Protein AF-H7EI09-F1 (afdb_monomer_lite)

Radius of gyration: 21.45 Å; chains: 1; bounding box: 52×41×46 Å

Sequence (99 aa):
MTKTEIYNSDYTALNHSYIQIYDMYTKLLEADDKDEEVMNVLAGILVVLNPTLDKIKSEMTVATRFVDGSGSSGKPAAAETVKKEVTENGGVIFHPNFN

Structure (mmCIF, N/CA/C/O backbone):
data_AF-H7EI09-F1
#
_entry.id   AF-H7EI09-F1
#
loop_
_atom_site.group_PDB
_atom_site.id
_atom_site.type_symbol
_atom_site.label_atom_id
_atom_site.label_alt_id
_atom_site.label_comp_id
_atom_site.label_asym_id
_atom_site.label_entity_id
_atom_site.label_seq_id
_atom_site.pdbx_PDB_ins_code
_atom_site.Cartn_x
_atom_site.Cartn_y
_atom_site.Cartn_z
_atom_site.occupancy
_atom_site.B_iso_or_equiv
_atom_site.auth_seq_id
_atom_site.auth_comp_id
_atom_site.auth_asym_id
_atom_site.auth_atom_id
_atom_site.pdbx_PDB_model_num
ATOM 1 N N . MET A 1 1 ? 21.086 10.778 -14.608 1.00 64.00 1 MET A N 1
ATOM 2 C CA . MET A 1 1 ? 20.033 9.946 -14.005 1.00 64.00 1 MET A CA 1
ATOM 3 C C . MET A 1 1 ? 19.357 9.171 -15.118 1.00 64.00 1 MET A C 1
ATOM 5 O O . MET A 1 1 ? 18.890 9.781 -16.074 1.00 64.00 1 MET A O 1
ATOM 9 N N . THR A 1 2 ? 19.408 7.849 -15.067 1.00 78.38 2 THR A N 1
ATOM 10 C CA . THR A 1 2 ? 18.778 6.963 -16.048 1.00 78.38 2 THR A CA 1
ATOM 11 C C . THR A 1 2 ? 17.286 6.813 -15.748 1.00 78.38 2 THR A C 1
ATOM 13 O O . THR A 1 2 ? 16.840 7.066 -14.628 1.00 78.38 2 THR A O 1
ATOM 16 N N . LYS A 1 3 ? 16.497 6.368 -16.737 1.00 72.94 3 LYS A N 1
ATOM 17 C CA . LYS A 1 3 ? 15.072 6.052 -16.539 1.00 72.94 3 LYS A CA 1
ATOM 18 C C . LYS A 1 3 ? 14.895 5.070 -15.374 1.00 72.94 3 LYS A C 1
ATOM 20 O O . LYS A 1 3 ? 14.065 5.292 -14.510 1.00 72.94 3 LYS A O 1
ATOM 25 N N . THR A 1 4 ? 15.733 4.044 -15.291 1.00 74.62 4 THR A N 1
ATOM 26 C CA . THR A 1 4 ? 15.691 3.049 -14.212 1.00 74.62 4 THR A CA 1
ATOM 27 C C . THR A 1 4 ? 15.923 3.662 -12.829 1.00 74.62 4 THR A C 1
ATOM 29 O O . THR A 1 4 ? 15.211 3.322 -11.891 1.00 74.62 4 THR A O 1
ATOM 32 N N . GLU A 1 5 ? 16.873 4.590 -12.690 1.00 75.19 5 GLU A N 1
ATOM 33 C CA . GLU A 1 5 ? 17.147 5.274 -11.415 1.00 75.19 5 GLU A CA 1
ATOM 34 C C . GLU A 1 5 ? 15.970 6.142 -10.954 1.00 75.19 5 GLU A C 1
ATOM 36 O O . GLU A 1 5 ? 15.632 6.123 -9.773 1.00 75.19 5 GLU A O 1
ATOM 41 N N . ILE A 1 6 ? 15.318 6.852 -11.882 1.00 73.50 6 ILE A N 1
ATOM 42 C CA . ILE A 1 6 ? 14.129 7.668 -11.587 1.00 73.50 6 ILE A CA 1
ATOM 43 C C . ILE A 1 6 ? 12.985 6.770 -11.112 1.00 73.50 6 ILE A C 1
ATOM 45 O O . ILE A 1 6 ? 12.437 6.982 -10.038 1.00 73.50 6 ILE A O 1
ATOM 49 N N . TYR A 1 7 ? 12.692 5.701 -11.854 1.00 76.12 7 TYR A N 1
ATOM 50 C CA . TYR A 1 7 ? 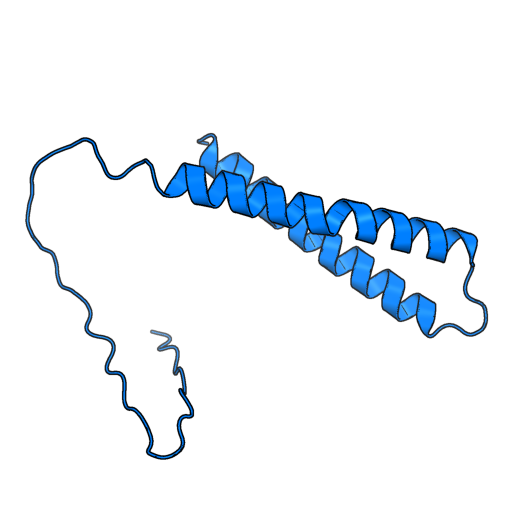11.624 4.770 -11.493 1.00 76.12 7 TYR A CA 1
ATOM 51 C C . TYR A 1 7 ? 11.901 4.057 -10.155 1.00 76.12 7 TYR A C 1
ATOM 53 O O . TYR A 1 7 ? 10.983 3.885 -9.360 1.00 76.12 7 TYR A O 1
ATOM 61 N N . ASN A 1 8 ? 13.155 3.682 -9.865 1.00 78.94 8 ASN A N 1
ATOM 62 C CA . ASN A 1 8 ? 13.554 3.105 -8.571 1.00 78.94 8 ASN A CA 1
ATOM 63 C C . ASN A 1 8 ? 13.359 4.087 -7.413 1.00 78.94 8 ASN A C 1
ATOM 65 O O . ASN A 1 8 ? 12.850 3.699 -6.357 1.00 78.94 8 ASN A O 1
ATOM 69 N N . SER A 1 9 ? 13.749 5.346 -7.608 1.00 80.06 9 SER A N 1
ATOM 70 C CA . SER A 1 9 ? 13.554 6.408 -6.621 1.00 80.06 9 SER A CA 1
ATOM 71 C C . SER A 1 9 ? 12.066 6.644 -6.353 1.00 80.06 9 SER A C 1
ATOM 73 O O . SER A 1 9 ? 11.632 6.606 -5.201 1.00 80.06 9 SER A O 1
ATOM 75 N N . ASP A 1 10 ? 11.272 6.800 -7.412 1.00 82.75 10 ASP A N 1
ATOM 76 C CA . ASP A 1 10 ? 9.841 7.092 -7.317 1.00 82.75 10 ASP A CA 1
ATOM 77 C C . ASP A 1 10 ? 9.061 5.918 -6.712 1.00 82.75 10 ASP A C 1
ATOM 79 O O . ASP A 1 10 ? 8.211 6.124 -5.847 1.00 82.75 10 ASP A O 1
ATOM 83 N N . TYR A 1 11 ? 9.391 4.676 -7.085 1.00 85.06 11 TYR A N 1
ATOM 84 C CA . TYR A 1 11 ? 8.820 3.482 -6.457 1.00 85.06 11 TYR A CA 1
ATOM 85 C C . TYR A 1 11 ? 9.128 3.430 -4.958 1.00 85.06 11 TYR A C 1
ATOM 87 O O . TYR A 1 11 ? 8.243 3.148 -4.151 1.00 85.06 11 TYR A O 1
ATOM 95 N N . THR A 1 12 ? 10.372 3.721 -4.569 1.00 85.25 12 THR A N 1
ATOM 96 C CA . THR A 1 12 ? 10.782 3.707 -3.158 1.00 85.25 12 THR A CA 1
ATOM 97 C C . THR A 1 12 ? 10.014 4.755 -2.355 1.00 85.25 12 THR A C 1
ATOM 99 O O . THR A 1 12 ? 9.513 4.448 -1.272 1.00 85.25 12 THR A O 1
ATOM 102 N N . ALA A 1 13 ? 9.867 5.965 -2.902 1.00 87.06 13 ALA A N 1
ATOM 103 C CA . ALA A 1 13 ? 9.083 7.029 -2.285 1.00 87.06 13 ALA A CA 1
ATOM 104 C C . ALA A 1 13 ? 7.606 6.633 -2.143 1.00 87.06 13 ALA A C 1
ATOM 106 O O . ALA A 1 13 ? 7.038 6.740 -1.057 1.00 87.06 13 ALA A O 1
ATOM 107 N N . LEU A 1 14 ? 7.006 6.097 -3.208 1.00 88.25 14 LEU A N 1
ATOM 108 C CA . LEU A 1 14 ? 5.602 5.692 -3.216 1.00 88.25 14 LEU A CA 1
ATOM 109 C C . LEU A 1 14 ? 5.325 4.544 -2.233 1.00 88.25 14 LEU A C 1
ATOM 111 O O . LEU A 1 14 ? 4.322 4.559 -1.520 1.00 88.25 14 LEU A O 1
ATOM 115 N N . ASN A 1 15 ? 6.240 3.575 -2.146 1.00 88.88 15 ASN A N 1
ATOM 116 C CA . ASN A 1 15 ? 6.159 2.479 -1.186 1.00 88.88 15 ASN A CA 1
ATOM 117 C C . ASN A 1 15 ? 6.277 2.982 0.263 1.00 88.88 15 ASN A C 1
ATOM 119 O O . ASN A 1 15 ? 5.572 2.499 1.146 1.00 88.88 15 ASN A O 1
ATOM 123 N N . HIS A 1 16 ? 7.126 3.983 0.517 1.00 89.88 16 HIS A N 1
ATOM 124 C CA . HIS A 1 16 ? 7.221 4.610 1.835 1.00 89.88 16 HIS A CA 1
ATOM 125 C C . HIS A 1 16 ? 5.921 5.330 2.221 1.00 89.88 16 HIS A C 1
ATOM 127 O O . HIS A 1 16 ? 5.431 5.155 3.336 1.00 89.88 16 HIS A O 1
ATOM 133 N N . SER A 1 17 ? 5.317 6.080 1.294 1.00 92.88 17 SER A N 1
ATOM 134 C CA . SER A 1 17 ? 4.023 6.733 1.523 1.00 92.88 17 SER A CA 1
ATOM 135 C C . SER A 1 17 ? 2.905 5.731 1.809 1.00 92.88 17 SER A C 1
ATOM 137 O O . SER A 1 17 ? 2.106 5.963 2.711 1.00 92.88 17 SER A O 1
ATOM 139 N N . TYR A 1 18 ? 2.867 4.594 1.106 1.00 93.31 18 TYR A N 1
ATOM 140 C CA . TYR A 1 18 ? 1.905 3.526 1.394 1.00 93.31 18 TYR A CA 1
ATOM 141 C C . TYR A 1 18 ? 2.015 3.023 2.838 1.00 93.31 18 TYR A C 1
ATOM 143 O O . TYR A 1 18 ? 1.004 2.935 3.533 1.00 93.31 18 TYR A O 1
ATOM 151 N N . ILE A 1 19 ? 3.237 2.762 3.315 1.00 92.88 19 ILE A N 1
ATOM 152 C CA . ILE A 1 19 ? 3.480 2.316 4.694 1.00 92.88 19 ILE A CA 1
ATOM 153 C C . ILE A 1 19 ? 2.988 3.364 5.700 1.00 92.88 19 ILE A C 1
ATOM 155 O O . ILE A 1 19 ? 2.313 3.014 6.665 1.00 92.88 19 ILE A O 1
ATOM 159 N N . GLN A 1 20 ? 3.282 4.646 5.465 1.00 95.56 20 GLN A N 1
ATOM 160 C CA . GLN A 1 20 ? 2.833 5.733 6.342 1.00 95.56 20 GLN A CA 1
ATOM 161 C C . GLN A 1 20 ? 1.304 5.842 6.392 1.00 95.56 20 GLN A C 1
ATOM 163 O O . GLN A 1 20 ? 0.730 5.984 7.468 1.00 95.56 20 GLN A O 1
ATOM 168 N N . ILE A 1 21 ? 0.632 5.750 5.241 1.00 94.19 21 ILE A N 1
ATOM 169 C CA . ILE A 1 21 ? -0.834 5.802 5.155 1.00 94.19 21 ILE A CA 1
ATOM 170 C C . ILE A 1 21 ? -1.462 4.607 5.872 1.00 94.19 21 ILE A C 1
ATOM 172 O O . ILE A 1 21 ? -2.434 4.775 6.607 1.00 94.19 21 ILE A O 1
ATOM 176 N N . TYR A 1 22 ? -0.884 3.417 5.711 1.00 95.25 22 TYR A N 1
ATOM 177 C CA . TYR A 1 22 ? -1.344 2.210 6.389 1.00 95.25 22 TYR A CA 1
ATOM 178 C C . TYR A 1 22 ? -1.200 2.310 7.916 1.00 95.25 22 TYR A C 1
ATOM 180 O O . TYR A 1 22 ? -2.117 1.945 8.653 1.00 95.25 22 TYR A O 1
ATOM 188 N N . ASP A 1 23 ? -0.081 2.853 8.399 1.00 94.94 23 ASP A N 1
ATOM 189 C CA . ASP A 1 23 ? 0.150 3.092 9.827 1.00 94.94 23 ASP A CA 1
ATOM 190 C C . ASP A 1 23 ? -0.846 4.114 10.404 1.00 94.94 23 ASP A C 1
ATOM 192 O O . ASP A 1 23 ? -1.451 3.869 11.447 1.00 94.94 23 ASP A O 1
ATOM 196 N N . MET A 1 24 ? -1.101 5.220 9.692 1.00 94.56 24 MET A N 1
ATOM 197 C CA . MET A 1 24 ? -2.122 6.202 10.084 1.00 94.56 24 MET A CA 1
ATOM 198 C C . MET A 1 24 ? -3.520 5.579 10.155 1.00 94.56 24 MET A C 1
ATOM 200 O O . MET A 1 24 ? -4.227 5.770 11.142 1.00 94.56 24 MET A O 1
ATOM 204 N N . TYR A 1 25 ? -3.904 4.805 9.137 1.00 95.00 25 TYR A N 1
ATOM 205 C CA . TYR A 1 25 ? -5.186 4.101 9.110 1.00 95.00 25 TYR A CA 1
ATOM 206 C C . TYR A 1 25 ? -5.328 3.127 10.287 1.00 95.00 25 TYR A C 1
ATOM 208 O O . TYR A 1 25 ? -6.363 3.100 10.949 1.00 95.00 25 TYR A O 1
ATOM 216 N N . THR A 1 26 ? -4.273 2.369 10.591 1.00 94.44 26 THR A N 1
ATOM 217 C CA . THR A 1 26 ? -4.267 1.405 11.701 1.00 94.44 26 THR A CA 1
ATOM 218 C C . THR A 1 26 ? -4.418 2.105 13.051 1.00 94.44 26 THR A C 1
ATOM 220 O O . THR A 1 26 ? -5.241 1.696 13.863 1.00 94.44 26 THR A O 1
ATOM 223 N N . LYS A 1 27 ? -3.698 3.209 13.273 1.00 94.12 27 LYS A N 1
ATOM 224 C CA . LYS A 1 27 ? -3.826 4.008 14.503 1.00 94.12 27 LYS A CA 1
ATOM 225 C C . LYS A 1 27 ? -5.227 4.587 14.678 1.00 94.12 27 LYS A C 1
ATOM 227 O O . LYS A 1 27 ? -5.746 4.616 15.787 1.00 94.12 27 LYS A O 1
ATOM 232 N N . LEU A 1 28 ? -5.848 5.036 13.589 1.00 94.12 28 LEU A N 1
ATOM 233 C CA . LEU A 1 28 ? -7.209 5.564 13.634 1.00 94.12 28 LEU A CA 1
ATOM 234 C C . LEU A 1 28 ? -8.262 4.466 13.836 1.00 94.12 28 LEU A C 1
ATOM 236 O O . LEU A 1 28 ? -9.280 4.735 14.464 1.00 94.12 28 LEU A O 1
ATOM 240 N N . LEU A 1 29 ? -8.035 3.226 13.381 1.00 93.81 29 LEU A N 1
ATOM 241 C CA . LEU A 1 29 ? -8.934 2.101 13.688 1.00 93.81 29 LEU A CA 1
ATOM 242 C C . LEU A 1 29 ? -9.106 1.893 15.197 1.00 93.81 29 LEU A C 1
ATOM 244 O O . LEU A 1 29 ? -10.217 1.582 15.636 1.00 93.81 29 LEU A O 1
ATOM 248 N N . GLU A 1 30 ? -8.027 2.084 15.956 1.00 94.00 30 GLU A N 1
ATOM 249 C CA . GLU A 1 30 ? -7.975 1.919 17.412 1.00 94.00 30 GLU A CA 1
ATOM 250 C C . GLU A 1 30 ? -8.612 3.085 18.186 1.00 94.00 30 GLU A C 1
ATOM 252 O O . GLU A 1 30 ? -8.841 2.955 19.385 1.00 94.00 30 GLU A O 1
ATOM 257 N N . ALA A 1 31 ? -8.932 4.205 17.527 1.00 93.94 31 ALA A N 1
ATOM 258 C CA . ALA A 1 31 ? -9.603 5.330 18.169 1.00 93.94 31 ALA A CA 1
ATOM 259 C C . ALA A 1 31 ? -11.112 5.064 18.356 1.00 93.94 31 ALA A C 1
ATOM 261 O O . ALA A 1 31 ? -11.809 4.594 17.441 1.00 93.94 31 ALA A O 1
ATOM 262 N N . ASP A 1 32 ? -11.615 5.400 19.548 1.00 91.75 32 ASP A N 1
ATOM 263 C CA . ASP A 1 32 ? -13.026 5.254 19.933 1.00 91.75 32 ASP A CA 1
ATOM 264 C C . ASP A 1 32 ? -13.940 6.237 19.180 1.00 91.75 32 ASP A C 1
ATOM 266 O O . ASP A 1 32 ? -15.083 5.910 18.866 1.00 91.75 32 ASP A O 1
ATOM 270 N N . ASP A 1 33 ? -13.427 7.421 18.844 1.00 93.62 33 ASP A N 1
ATOM 271 C CA . ASP A 1 33 ? -14.123 8.529 18.181 1.00 93.62 33 ASP A CA 1
ATOM 272 C C . ASP A 1 33 ? -13.626 8.774 16.747 1.00 93.62 33 ASP A C 1
ATOM 274 O O . ASP A 1 33 ? -13.666 9.895 16.239 1.00 93.62 33 ASP A O 1
ATOM 278 N N . LYS A 1 34 ? -13.144 7.718 16.080 1.00 92.38 34 LYS A N 1
ATOM 279 C CA . LYS A 1 34 ? -12.636 7.810 14.707 1.00 92.38 34 LYS A CA 1
ATOM 280 C C . LYS A 1 34 ? -13.658 8.420 13.746 1.00 92.38 34 LYS A C 1
ATOM 282 O O . LYS A 1 34 ? -14.828 8.044 13.717 1.00 92.38 34 LYS A O 1
ATOM 287 N N . ASP A 1 35 ? -13.166 9.311 12.896 1.00 95.44 35 ASP A N 1
ATOM 288 C CA . ASP A 1 35 ? -13.941 9.902 11.812 1.00 95.44 35 ASP A CA 1
ATOM 289 C C . ASP A 1 35 ? -14.085 8.892 10.660 1.00 95.44 35 ASP A C 1
ATOM 291 O O . ASP A 1 35 ? -13.108 8.530 9.996 1.00 95.44 35 ASP A O 1
ATOM 295 N N . GLU A 1 36 ? -15.310 8.415 10.427 1.00 93.56 36 GLU A N 1
ATOM 296 C CA . GLU A 1 36 ? -15.597 7.426 9.385 1.00 93.56 36 GLU A CA 1
ATOM 297 C C . GLU A 1 36 ? -15.283 7.931 7.969 1.00 93.56 36 GLU A C 1
ATOM 299 O O . GLU A 1 36 ? -14.871 7.139 7.119 1.00 93.56 36 GLU A O 1
ATOM 304 N N . GLU A 1 37 ? -15.435 9.229 7.692 1.00 95.38 37 GLU A N 1
ATOM 305 C CA . GLU A 1 37 ? -15.122 9.801 6.380 1.00 95.38 37 GLU A CA 1
ATOM 306 C C . GLU A 1 37 ? -13.615 9.736 6.127 1.00 95.38 37 GLU A C 1
ATOM 308 O O . GLU A 1 37 ? -13.176 9.226 5.091 1.00 95.38 37 GLU A O 1
ATOM 313 N N . VAL A 1 38 ? -12.815 10.150 7.112 1.00 93.75 38 VAL A N 1
ATOM 314 C CA . VAL A 1 38 ? -11.349 10.058 7.046 1.00 93.75 38 VAL A CA 1
ATOM 315 C C . VAL A 1 38 ? -10.905 8.603 6.880 1.00 93.75 38 VAL A C 1
ATOM 317 O O . VAL A 1 38 ? -10.055 8.305 6.037 1.00 93.75 38 VAL A O 1
ATOM 320 N N . MET A 1 39 ? -11.513 7.678 7.626 1.00 96.00 39 MET A N 1
ATOM 321 C CA . MET A 1 39 ? -11.218 6.248 7.518 1.00 96.00 39 MET A CA 1
ATOM 322 C C . MET A 1 39 ? -11.530 5.686 6.132 1.00 96.00 39 MET A C 1
ATOM 324 O O . MET A 1 39 ? -10.719 4.944 5.573 1.00 96.00 39 MET A O 1
ATOM 328 N N . ASN A 1 40 ? -12.667 6.066 5.549 1.00 94.25 40 ASN A N 1
ATOM 329 C CA . ASN A 1 40 ? -13.060 5.642 4.208 1.00 94.25 40 ASN A CA 1
ATOM 330 C C . ASN A 1 40 ? -12.119 6.195 3.130 1.00 94.25 40 ASN A C 1
ATOM 332 O O . ASN A 1 40 ? -11.763 5.470 2.199 1.00 94.25 40 ASN A O 1
ATOM 336 N N . VAL A 1 41 ? -11.661 7.443 3.272 1.00 96.06 41 VAL A N 1
ATOM 337 C CA . VAL A 1 41 ? -10.669 8.039 2.365 1.00 96.06 41 VAL A CA 1
ATOM 338 C C . VAL A 1 41 ? -9.347 7.275 2.430 1.00 96.06 41 VAL A C 1
ATOM 340 O O . VAL A 1 41 ? -8.823 6.870 1.391 1.00 96.06 41 VAL A O 1
ATOM 343 N N . LEU A 1 42 ? -8.821 7.024 3.631 1.00 94.94 42 LEU A N 1
ATOM 344 C CA . LEU A 1 42 ? -7.565 6.289 3.809 1.00 94.94 42 LEU A CA 1
ATOM 345 C C . LEU A 1 42 ? -7.663 4.854 3.272 1.00 94.94 42 LEU A C 1
ATOM 347 O O . LEU A 1 42 ? -6.775 4.413 2.541 1.00 94.94 42 LEU A O 1
ATOM 351 N N . ALA A 1 43 ? -8.761 4.151 3.559 1.00 93.88 43 ALA A N 1
ATOM 352 C CA . ALA A 1 43 ? -9.012 2.817 3.021 1.00 93.88 43 ALA A CA 1
ATOM 353 C C . ALA A 1 43 ? -9.080 2.825 1.484 1.00 93.88 43 ALA A C 1
ATOM 355 O O . ALA A 1 43 ? -8.456 1.986 0.834 1.00 93.88 43 ALA A O 1
ATOM 356 N N . GLY A 1 44 ? -9.777 3.800 0.891 1.00 95.69 44 GLY A N 1
ATOM 357 C CA . GLY A 1 44 ? -9.865 3.959 -0.561 1.00 95.69 44 GLY A CA 1
ATOM 358 C C . GLY A 1 44 ? -8.500 4.189 -1.212 1.00 95.69 44 GLY A C 1
ATOM 359 O O . GLY A 1 44 ? -8.181 3.559 -2.223 1.00 95.69 44 GLY A O 1
ATOM 360 N N . ILE A 1 45 ? -7.658 5.028 -0.601 1.00 94.06 45 ILE A N 1
ATOM 361 C CA . ILE A 1 45 ? -6.284 5.253 -1.063 1.00 94.06 45 ILE A CA 1
ATOM 362 C C . ILE A 1 45 ? -5.485 3.946 -1.012 1.00 94.06 45 ILE A C 1
ATOM 364 O O . ILE A 1 45 ? -4.849 3.590 -2.002 1.00 94.06 45 ILE A O 1
ATOM 368 N N . LEU A 1 46 ? -5.544 3.201 0.096 1.00 94.25 46 LEU A N 1
ATOM 369 C CA . LEU A 1 46 ? -4.813 1.938 0.257 1.00 94.25 46 LEU A CA 1
ATOM 370 C C . LEU A 1 46 ? -5.239 0.876 -0.770 1.00 94.25 46 LEU A C 1
ATOM 372 O O . LEU A 1 46 ? -4.379 0.206 -1.345 1.00 94.25 46 LEU A O 1
ATOM 376 N N . VAL A 1 47 ? -6.543 0.764 -1.052 1.00 93.69 47 VAL A N 1
ATOM 377 C CA . VAL A 1 47 ? -7.100 -0.175 -2.044 1.00 93.69 47 VAL A CA 1
ATOM 378 C C . VAL A 1 47 ? -6.570 0.096 -3.452 1.00 93.69 47 VAL A C 1
ATOM 380 O O . VAL A 1 47 ? -6.302 -0.847 -4.194 1.00 93.69 47 VAL A O 1
ATOM 383 N N . VAL A 1 48 ? -6.395 1.364 -3.829 1.00 92.69 48 VAL A N 1
ATOM 384 C CA . VAL A 1 48 ? -5.865 1.740 -5.151 1.00 92.69 48 VAL A CA 1
ATOM 385 C C . VAL A 1 48 ? -4.338 1.656 -5.189 1.00 92.69 48 VAL A C 1
ATOM 387 O O . VAL A 1 48 ? -3.754 1.229 -6.190 1.00 92.69 48 VAL A O 1
ATOM 390 N N . LEU A 1 49 ? -3.673 2.056 -4.106 1.00 89.38 49 LEU A N 1
ATOM 391 C CA . LEU A 1 49 ? -2.222 2.198 -4.066 1.00 89.38 49 LEU A CA 1
ATOM 392 C C . LEU A 1 49 ? -1.502 0.845 -4.034 1.00 89.38 49 LEU A C 1
ATOM 394 O O . LEU A 1 49 ? -0.50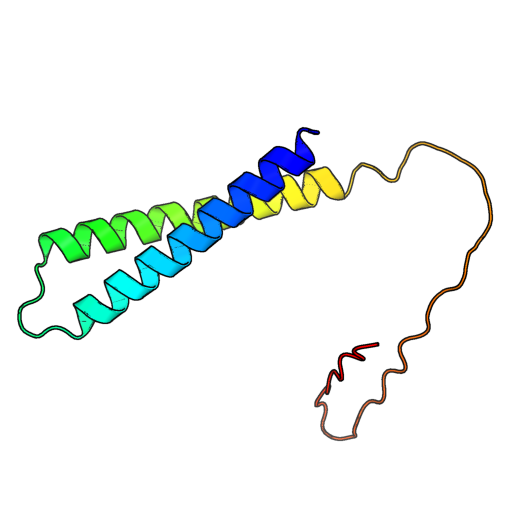7 0.681 -4.738 1.00 89.38 49 LEU A O 1
ATOM 398 N N . ASN A 1 50 ? -2.031 -0.139 -3.302 1.00 86.44 50 ASN A N 1
ATOM 399 C CA . ASN A 1 50 ? -1.430 -1.471 -3.187 1.00 86.44 50 ASN A CA 1
ATOM 400 C C . ASN A 1 50 ? -1.246 -2.191 -4.550 1.00 86.44 50 ASN A C 1
ATOM 402 O O . ASN A 1 50 ? -0.109 -2.499 -4.911 1.00 86.44 50 ASN A O 1
ATOM 406 N N . PRO A 1 51 ? -2.289 -2.381 -5.389 1.00 88.94 51 PRO A N 1
ATOM 407 C CA . PRO A 1 51 ? -2.114 -3.010 -6.702 1.00 88.94 51 PRO A CA 1
ATOM 408 C C . PRO A 1 51 ? -1.282 -2.153 -7.669 1.00 88.94 51 PRO A C 1
ATOM 410 O O . PRO A 1 51 ? -0.630 -2.682 -8.572 1.00 88.94 51 PRO A O 1
ATOM 413 N N . THR A 1 52 ? -1.279 -0.827 -7.494 1.00 86.50 52 THR A N 1
ATOM 414 C CA . THR A 1 52 ? -0.460 0.083 -8.306 1.00 86.50 52 THR A CA 1
ATOM 415 C C . THR A 1 52 ? 1.029 -0.106 -8.012 1.00 86.50 52 THR A C 1
ATOM 417 O O . THR A 1 52 ? 1.829 -0.182 -8.945 1.00 86.50 52 THR A O 1
ATOM 420 N N . LEU A 1 53 ? 1.405 -0.251 -6.737 1.00 86.75 53 LEU A N 1
ATOM 421 C CA . LEU A 1 53 ? 2.778 -0.557 -6.330 1.00 86.75 53 LEU A CA 1
ATOM 422 C C . LEU A 1 53 ? 3.249 -1.903 -6.886 1.00 86.75 53 LEU A C 1
ATOM 424 O O . LEU A 1 53 ? 4.345 -1.978 -7.448 1.00 86.75 53 LEU A O 1
ATOM 428 N N . ASP A 1 54 ? 2.409 -2.936 -6.815 1.00 85.31 54 ASP A N 1
ATOM 429 C CA . ASP A 1 54 ? 2.720 -4.254 -7.377 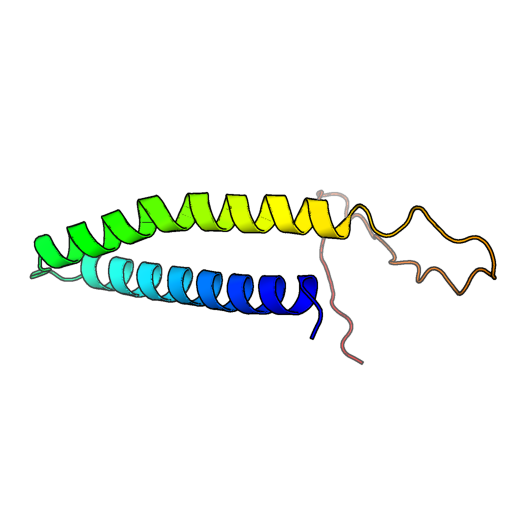1.00 85.31 54 ASP A CA 1
ATOM 430 C C . ASP A 1 54 ? 2.941 -4.199 -8.893 1.00 85.31 54 ASP A C 1
ATOM 432 O O . ASP A 1 54 ? 3.879 -4.809 -9.420 1.00 85.31 54 ASP A O 1
ATOM 436 N N . LYS A 1 55 ? 2.120 -3.420 -9.607 1.00 84.44 55 LYS A N 1
ATOM 437 C CA . LYS A 1 55 ? 2.274 -3.210 -11.049 1.00 84.44 55 LYS A CA 1
ATOM 438 C C . LYS A 1 55 ? 3.588 -2.503 -11.384 1.00 84.44 55 LYS A C 1
ATOM 440 O O . LYS A 1 55 ? 4.325 -2.994 -12.238 1.00 84.44 55 LYS A O 1
ATOM 445 N N . ILE A 1 56 ? 3.910 -1.408 -10.691 1.00 79.25 56 ILE A N 1
ATOM 446 C CA . ILE A 1 56 ? 5.166 -0.663 -10.888 1.00 79.25 56 ILE A CA 1
ATOM 447 C C . ILE A 1 56 ? 6.367 -1.582 -10.633 1.00 79.25 56 ILE A C 1
ATOM 449 O O . ILE A 1 56 ? 7.274 -1.671 -11.462 1.00 79.25 56 ILE A O 1
ATOM 453 N N . LYS A 1 57 ? 6.341 -2.342 -9.532 1.00 79.25 57 LYS A N 1
ATOM 454 C CA . LYS A 1 57 ? 7.380 -3.322 -9.201 1.00 79.25 57 LYS A CA 1
ATOM 455 C C . LYS A 1 57 ? 7.540 -4.374 -10.297 1.00 79.25 57 LYS A C 1
ATOM 457 O O . LYS A 1 57 ? 8.669 -4.691 -10.671 1.00 79.25 57 LYS A O 1
ATOM 462 N N . SER A 1 58 ? 6.439 -4.913 -10.821 1.00 78.31 58 SER A N 1
ATOM 463 C CA . SER A 1 58 ? 6.455 -5.924 -11.884 1.00 78.31 58 SER A CA 1
ATOM 464 C C . SER A 1 58 ? 7.058 -5.372 -13.180 1.00 78.31 58 SER A C 1
ATOM 466 O O . SER A 1 58 ? 7.997 -5.955 -13.723 1.00 78.31 58 SER A O 1
ATOM 468 N N . GLU A 1 59 ? 6.613 -4.196 -13.627 1.00 72.31 59 GLU A N 1
ATOM 469 C CA . GLU A 1 59 ? 7.116 -3.543 -14.843 1.00 72.31 59 GLU A CA 1
ATOM 470 C C . GLU A 1 59 ? 8.606 -3.181 -14.737 1.00 72.31 59 GLU A C 1
ATOM 472 O O . GLU A 1 59 ? 9.365 -3.349 -15.694 1.00 72.31 59 GLU A O 1
ATOM 477 N N . MET A 1 60 ? 9.068 -2.769 -13.556 1.00 66.56 60 MET A N 1
ATOM 478 C CA . MET A 1 60 ? 10.480 -2.465 -13.313 1.00 66.56 60 MET A CA 1
ATOM 479 C C . MET A 1 60 ? 11.357 -3.712 -13.146 1.00 66.56 60 MET A C 1
ATOM 481 O O . MET A 1 60 ? 12.510 -3.724 -13.584 1.00 66.56 60 MET A O 1
ATOM 485 N N . THR A 1 61 ? 10.816 -4.793 -12.576 1.00 59.94 61 THR A N 1
ATOM 486 C CA . THR A 1 61 ? 11.496 -6.100 -12.518 1.00 59.94 61 THR A CA 1
ATOM 487 C C . THR A 1 61 ? 11.642 -6.708 -13.921 1.00 59.94 61 THR A C 1
ATOM 489 O O . THR A 1 61 ? 12.607 -7.419 -14.192 1.00 59.94 61 THR A O 1
ATOM 492 N N . VAL A 1 62 ? 10.735 -6.392 -14.854 1.00 48.50 62 VAL A N 1
ATOM 493 C CA . VAL A 1 62 ? 10.869 -6.757 -16.276 1.00 48.50 62 VAL A CA 1
ATOM 494 C C . VAL A 1 62 ? 11.868 -5.844 -16.997 1.00 48.50 62 VAL A C 1
ATOM 496 O O . VAL A 1 62 ? 12.699 -6.344 -17.755 1.00 48.50 62 VAL A O 1
ATOM 499 N N . ALA A 1 63 ? 11.871 -4.537 -16.714 1.00 45.59 63 ALA A N 1
ATOM 500 C CA . ALA A 1 63 ? 12.829 -3.593 -17.303 1.00 45.59 63 ALA A CA 1
ATOM 501 C C . ALA A 1 63 ? 14.293 -3.867 -16.898 1.00 45.59 63 ALA A C 1
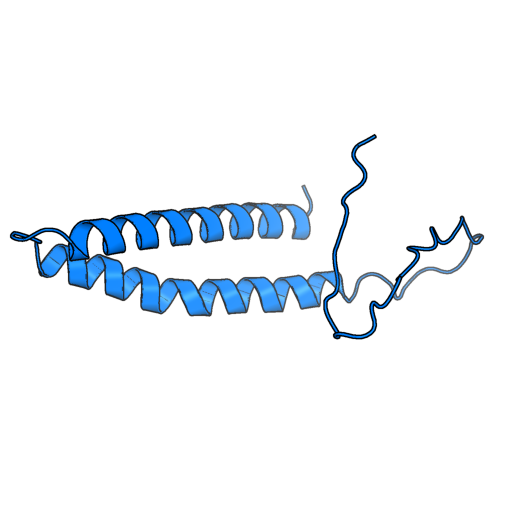ATOM 503 O O . ALA A 1 63 ? 15.209 -3.555 -17.654 1.00 45.59 63 ALA A O 1
ATOM 504 N N . THR A 1 64 ? 14.523 -4.483 -15.736 1.00 47.78 64 THR A N 1
ATOM 505 C CA . THR A 1 64 ? 15.863 -4.865 -15.251 1.00 47.78 64 THR A CA 1
ATOM 506 C C . THR A 1 64 ? 16.307 -6.261 -15.697 1.00 47.78 64 THR A C 1
ATOM 508 O O . THR A 1 64 ? 17.500 -6.541 -15.691 1.00 47.78 64 THR A O 1
ATOM 511 N N . ARG A 1 65 ? 15.390 -7.128 -16.151 1.00 45.41 65 ARG A N 1
ATOM 512 C CA . ARG A 1 65 ? 15.717 -8.479 -16.653 1.00 45.41 65 ARG A CA 1
ATOM 513 C C . ARG A 1 65 ? 16.029 -8.547 -18.154 1.00 45.41 65 ARG A C 1
ATOM 515 O O . ARG A 1 65 ? 16.383 -9.614 -18.640 1.00 45.41 65 ARG A O 1
ATOM 522 N N . PHE A 1 66 ? 15.944 -7.431 -18.879 1.00 37.78 66 PHE A N 1
ATOM 523 C CA . PHE A 1 66 ? 16.236 -7.354 -20.320 1.00 37.78 66 PHE A CA 1
ATOM 524 C C . PHE A 1 66 ? 17.404 -6.420 -20.683 1.00 37.78 66 PHE A C 1
ATOM 526 O O . PHE A 1 66 ? 17.495 -5.948 -21.814 1.00 37.78 66 PHE A O 1
ATOM 533 N N . VAL A 1 67 ? 18.345 -6.199 -19.760 1.00 46.12 67 VAL A N 1
ATOM 534 C CA . VAL A 1 67 ? 19.655 -5.597 -20.070 1.00 46.12 67 VAL A CA 1
ATOM 535 C C . VAL A 1 67 ? 20.768 -6.517 -19.568 1.00 46.12 67 VAL A C 1
ATOM 537 O O . VAL A 1 67 ? 21.555 -6.140 -18.718 1.00 46.12 67 VAL A O 1
ATOM 540 N N . ASP A 1 68 ? 20.801 -7.752 -20.071 1.00 40.38 68 ASP A N 1
ATOM 541 C CA . ASP A 1 68 ? 21.982 -8.628 -19.954 1.00 40.38 68 ASP A CA 1
ATOM 542 C C . ASP A 1 68 ? 22.065 -9.623 -21.131 1.00 40.38 68 ASP A C 1
ATOM 544 O O . ASP A 1 68 ? 22.389 -10.799 -20.997 1.00 40.38 68 ASP A O 1
ATOM 548 N N . GLY A 1 69 ? 21.709 -9.147 -22.331 1.00 40.66 69 GLY A N 1
ATOM 549 C CA . GLY A 1 69 ? 21.638 -9.969 -23.548 1.00 40.66 69 GLY A CA 1
ATOM 550 C C . GLY A 1 69 ? 22.353 -9.399 -24.773 1.00 40.66 69 GLY A C 1
ATOM 551 O O . GLY A 1 69 ? 22.129 -9.883 -25.877 1.00 40.66 69 GLY A O 1
ATOM 552 N N . SER A 1 70 ? 23.188 -8.368 -24.625 1.00 38.94 70 SER A N 1
ATOM 553 C CA . SER A 1 70 ? 23.912 -7.767 -25.752 1.00 38.94 70 SER A CA 1
ATOM 554 C C . SER A 1 70 ? 25.292 -7.279 -25.316 1.00 38.94 70 SER A C 1
ATOM 556 O O . SER A 1 70 ? 25.439 -6.126 -24.918 1.00 38.94 70 SER A O 1
ATOM 558 N N . GLY A 1 71 ? 26.312 -8.133 -25.442 1.00 34.72 71 GLY A N 1
ATOM 559 C CA . GLY A 1 71 ? 27.704 -7.670 -25.411 1.00 34.72 71 GLY A CA 1
ATOM 560 C C . GLY A 1 71 ? 28.712 -8.637 -24.802 1.00 34.72 71 GLY A C 1
ATOM 561 O O . GLY A 1 71 ? 29.148 -8.465 -23.677 1.00 34.72 71 GLY A O 1
ATOM 562 N N . SER A 1 72 ? 29.093 -9.635 -25.594 1.00 38.53 72 SER A N 1
ATOM 563 C CA . SER A 1 72 ? 30.366 -10.369 -25.585 1.00 38.53 72 SER A CA 1
ATOM 564 C C . SER A 1 72 ? 31.549 -9.783 -24.775 1.00 38.53 72 SER A C 1
ATOM 566 O O . SER A 1 72 ? 31.949 -8.639 -24.978 1.00 38.53 72 SER A O 1
ATOM 568 N N . SER A 1 73 ? 32.238 -10.708 -24.086 1.00 38.16 73 SER A N 1
ATOM 569 C CA . SER A 1 73 ? 33.682 -10.793 -23.764 1.00 38.16 73 SER A CA 1
ATOM 570 C C . SER A 1 73 ? 34.218 -10.210 -22.442 1.00 38.16 73 SER A C 1
ATOM 572 O O . SER A 1 73 ? 34.377 -9.007 -22.293 1.00 38.16 73 SER A O 1
ATOM 574 N N . GLY A 1 74 ? 34.672 -11.109 -21.548 1.00 31.44 74 GLY A N 1
ATOM 575 C CA . GLY A 1 74 ? 35.798 -10.827 -20.643 1.00 31.44 74 GLY A CA 1
ATOM 576 C C . GLY A 1 74 ? 35.718 -11.363 -19.205 1.00 31.44 74 GLY A C 1
ATOM 577 O O . GLY A 1 74 ? 35.320 -10.627 -18.320 1.00 31.44 74 GLY A O 1
ATOM 578 N N . LYS A 1 75 ? 36.260 -12.576 -18.985 1.00 32.00 75 LYS A N 1
ATOM 579 C CA . LYS A 1 75 ? 36.808 -13.157 -17.726 1.00 32.00 75 LYS A CA 1
ATOM 580 C C . LYS A 1 75 ? 35.890 -13.360 -16.489 1.00 32.00 75 LYS A C 1
ATOM 582 O O . LYS A 1 75 ? 35.184 -12.449 -16.080 1.00 32.00 75 LYS A O 1
ATOM 587 N N . PRO A 1 76 ? 35.985 -14.522 -15.800 1.00 35.62 76 PRO A N 1
ATOM 588 C CA . PRO A 1 76 ? 35.249 -14.775 -14.566 1.00 35.62 76 PRO A CA 1
ATOM 589 C C . PRO A 1 76 ? 35.996 -14.168 -13.369 1.00 35.62 76 PRO A C 1
ATOM 591 O O . PRO A 1 76 ? 37.166 -14.479 -13.144 1.00 35.62 76 PRO A O 1
ATOM 594 N N . ALA A 1 77 ? 35.323 -13.332 -12.580 1.00 33.94 77 ALA A N 1
ATOM 595 C CA . ALA A 1 77 ? 35.793 -12.918 -11.262 1.00 33.94 77 ALA A CA 1
ATOM 596 C C . ALA A 1 77 ? 34.874 -13.530 -10.190 1.00 33.94 77 ALA A C 1
ATOM 598 O O . ALA A 1 77 ? 33.703 -13.186 -10.099 1.00 33.94 77 ALA A O 1
ATOM 599 N N . ALA A 1 78 ? 35.446 -14.500 -9.470 1.00 37.81 78 ALA A N 1
ATOM 600 C CA . ALA A 1 78 ? 35.075 -15.079 -8.176 1.00 37.81 78 ALA A CA 1
ATOM 601 C C . ALA A 1 78 ? 33.586 -15.082 -7.765 1.00 37.81 78 ALA A C 1
ATOM 603 O O . ALA A 1 78 ? 33.060 -14.112 -7.230 1.00 37.81 78 ALA A O 1
ATOM 604 N N . ALA A 1 79 ? 32.956 -16.254 -7.894 1.00 39.62 79 ALA A N 1
ATOM 605 C CA . ALA A 1 79 ? 31.728 -16.588 -7.186 1.00 39.62 79 ALA A CA 1
ATOM 606 C C . ALA A 1 79 ? 32.004 -16.688 -5.675 1.00 39.62 79 ALA A C 1
ATOM 608 O O . ALA A 1 79 ? 32.661 -17.623 -5.211 1.00 39.62 79 ALA A O 1
ATOM 609 N N . GLU A 1 80 ? 31.494 -15.732 -4.904 1.00 44.91 80 GLU A N 1
ATOM 610 C CA . GLU A 1 80 ? 31.479 -15.823 -3.448 1.00 44.91 80 GLU A CA 1
ATOM 611 C C . GLU A 1 80 ? 30.491 -16.925 -3.040 1.00 44.91 80 GLU A C 1
ATOM 613 O O . GLU A 1 80 ? 29.285 -16.863 -3.285 1.00 44.91 80 GLU A O 1
ATOM 618 N N . THR A 1 81 ? 31.033 -18.015 -2.505 1.00 43.66 81 THR A N 1
ATOM 619 C CA . THR A 1 81 ? 30.270 -19.218 -2.173 1.00 43.66 81 THR A CA 1
ATOM 620 C C . THR A 1 81 ? 29.603 -19.016 -0.813 1.00 43.66 81 THR A C 1
ATOM 622 O O . THR A 1 81 ? 30.246 -19.172 0.223 1.00 43.66 81 THR A O 1
ATOM 625 N N . VAL A 1 82 ? 28.311 -18.676 -0.793 1.00 40.97 82 VAL A N 1
ATOM 626 C CA . VAL A 1 82 ? 27.515 -18.683 0.445 1.00 40.97 82 VAL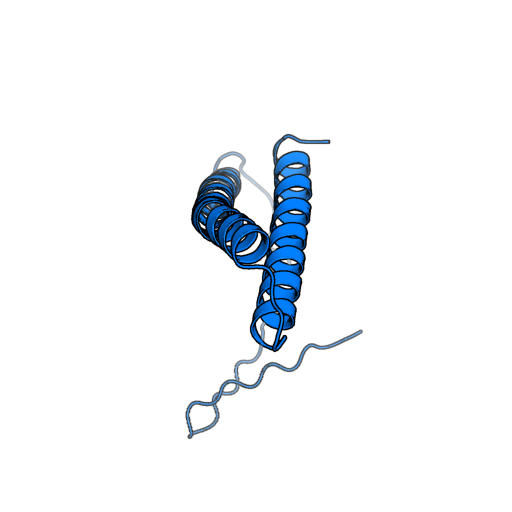 A CA 1
ATOM 627 C C . VAL A 1 82 ? 27.355 -20.134 0.902 1.00 40.97 82 VAL A C 1
ATOM 629 O O . VAL A 1 82 ? 26.682 -20.934 0.248 1.00 40.97 82 VAL A O 1
ATOM 632 N N . LYS A 1 83 ? 27.990 -20.495 2.022 1.00 44.38 83 LYS A N 1
ATOM 633 C CA . LYS A 1 83 ? 27.791 -21.798 2.667 1.00 44.38 83 LYS A CA 1
ATOM 634 C C . LYS A 1 83 ? 26.366 -21.867 3.207 1.00 44.38 83 LYS A C 1
ATOM 636 O O . LYS A 1 83 ? 26.002 -21.135 4.121 1.00 44.38 83 LYS A O 1
ATOM 641 N N . LYS A 1 84 ? 25.562 -22.750 2.623 1.00 42.94 84 LYS A N 1
ATOM 642 C CA . LYS A 1 84 ? 24.214 -23.071 3.085 1.00 42.94 84 LYS A CA 1
ATOM 643 C C . LYS A 1 84 ? 24.318 -24.291 4.000 1.00 42.94 84 LYS A C 1
ATOM 645 O O . LYS A 1 84 ? 24.367 -25.413 3.509 1.00 42.94 84 LYS A O 1
ATOM 650 N N . GLU A 1 85 ? 24.405 -24.083 5.311 1.00 44.97 85 GLU A N 1
ATOM 651 C CA . GLU A 1 85 ? 24.190 -25.174 6.267 1.00 44.97 85 GLU A CA 1
ATOM 652 C C . GLU A 1 85 ? 22.683 -25.360 6.462 1.00 44.97 85 GLU A C 1
ATOM 654 O O . GLU A 1 85 ? 21.964 -24.443 6.856 1.00 44.97 85 GLU A O 1
ATOM 659 N N . VAL A 1 86 ? 22.194 -26.547 6.109 1.00 42.19 86 VAL A N 1
ATOM 660 C CA . VAL A 1 86 ? 20.815 -26.972 6.351 1.00 42.19 86 VAL A CA 1
ATOM 661 C C . VAL A 1 86 ? 20.814 -27.705 7.686 1.00 42.19 86 VAL A C 1
ATOM 663 O O . VAL A 1 86 ? 21.478 -28.728 7.821 1.00 42.19 86 VAL A O 1
ATOM 666 N N . THR A 1 87 ? 20.089 -27.188 8.676 1.00 50.69 87 THR A N 1
ATOM 667 C CA . THR A 1 87 ? 19.844 -27.917 9.928 1.00 50.69 87 THR A CA 1
ATOM 668 C C . THR A 1 87 ? 18.672 -28.887 9.735 1.00 50.69 87 THR A C 1
ATOM 670 O O 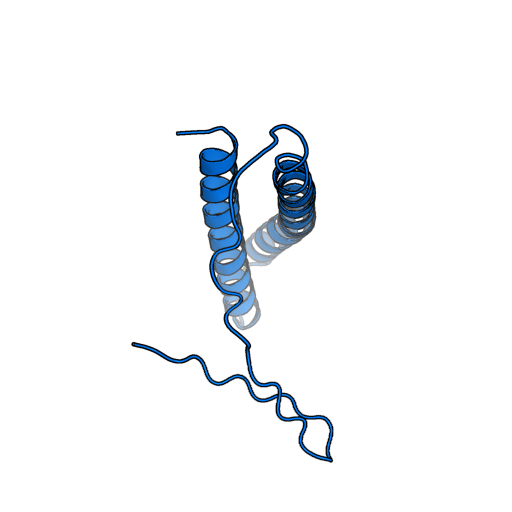. THR A 1 87 ? 17.724 -28.580 9.008 1.00 50.69 87 THR A O 1
ATOM 673 N N . GLU A 1 88 ? 18.726 -30.064 10.374 1.00 50.09 88 GLU A N 1
ATOM 674 C CA . GLU A 1 88 ? 17.799 -31.204 10.179 1.00 50.09 88 GLU A CA 1
ATOM 675 C C . GLU A 1 88 ? 16.306 -30.910 10.440 1.00 50.09 88 GLU A C 1
ATOM 677 O O . GLU A 1 88 ? 15.464 -31.751 10.146 1.00 50.09 88 GLU A O 1
ATOM 682 N N . ASN A 1 89 ? 15.943 -29.712 10.910 1.00 53.12 89 ASN A N 1
ATOM 683 C CA . ASN A 1 89 ? 14.552 -29.299 11.131 1.00 53.12 89 ASN A CA 1
ATOM 684 C C . ASN A 1 89 ? 14.042 -28.220 10.152 1.00 53.12 89 ASN A C 1
ATOM 686 O O . ASN A 1 89 ? 13.032 -27.574 10.417 1.00 53.12 89 ASN A O 1
ATOM 690 N N . GLY A 1 90 ? 14.712 -28.006 9.012 1.00 50.00 90 GLY A N 1
ATOM 691 C CA . GLY A 1 90 ? 14.176 -27.189 7.911 1.00 50.00 90 GLY A CA 1
ATOM 692 C C . GLY A 1 90 ? 14.145 -25.671 8.150 1.00 50.00 90 GLY A C 1
ATOM 693 O O . GLY A 1 90 ? 13.563 -24.941 7.349 1.00 50.00 90 GLY A O 1
ATOM 694 N N . GLY A 1 91 ? 14.787 -25.174 9.210 1.00 34.28 91 GLY A N 1
ATOM 695 C CA . GLY A 1 91 ? 14.973 -23.741 9.445 1.00 34.28 91 GLY A CA 1
ATOM 696 C C . GLY A 1 91 ? 16.219 -23.211 8.731 1.00 34.28 91 GLY A C 1
ATOM 697 O O . GLY A 1 91 ? 17.323 -23.704 8.958 1.00 34.28 91 GLY A O 1
ATOM 698 N N . VAL A 1 92 ? 16.062 -22.193 7.881 1.00 44.44 92 VAL A N 1
ATOM 699 C CA . VAL A 1 92 ? 17.190 -21.462 7.279 1.00 44.44 92 VAL A CA 1
ATOM 700 C C . VAL A 1 92 ? 17.492 -20.242 8.146 1.00 44.44 92 VAL A C 1
ATOM 702 O O . VAL A 1 92 ? 16.662 -19.340 8.240 1.00 44.44 92 VAL A O 1
ATOM 705 N N . ILE A 1 93 ? 18.672 -20.201 8.769 1.00 48.25 93 ILE A N 1
ATOM 706 C CA . ILE A 1 93 ? 19.161 -19.025 9.501 1.00 48.25 93 ILE A CA 1
ATOM 707 C C . ILE A 1 93 ? 20.103 -18.246 8.580 1.00 48.25 93 ILE A C 1
ATOM 709 O O . ILE A 1 93 ? 21.076 -18.794 8.067 1.00 48.25 93 ILE A O 1
ATOM 713 N N . PHE A 1 94 ? 19.808 -16.964 8.366 1.00 46.56 94 PHE A N 1
ATOM 714 C CA . PHE A 1 94 ? 20.676 -16.040 7.639 1.00 46.56 94 PHE A CA 1
ATOM 715 C C . PHE A 1 94 ? 21.482 -15.210 8.639 1.00 46.56 94 PHE A C 1
ATOM 717 O O . PHE A 1 94 ? 20.905 -14.470 9.433 1.00 46.56 94 PHE A O 1
ATOM 724 N N . HIS A 1 95 ? 22.809 -15.299 8.574 1.00 41.09 95 HIS A N 1
ATOM 725 C CA . HIS A 1 95 ? 23.707 -14.384 9.275 1.00 41.09 95 HIS A CA 1
ATOM 726 C C . HIS A 1 95 ? 24.256 -13.363 8.270 1.00 41.09 95 HIS A C 1
ATOM 728 O O . HIS A 1 95 ? 25.066 -13.739 7.420 1.00 41.09 95 HIS A O 1
ATOM 734 N N . PRO A 1 96 ? 23.831 -12.089 8.312 1.00 39.78 96 PRO A N 1
ATOM 735 C CA . PRO A 1 96 ? 24.506 -11.048 7.553 1.00 39.78 96 PRO A CA 1
ATOM 736 C C . PRO A 1 96 ? 25.870 -10.764 8.191 1.00 39.78 96 PRO A C 1
ATOM 738 O O . PRO A 1 96 ? 25.966 -10.485 9.387 1.00 39.78 96 PRO A O 1
ATOM 741 N N . ASN A 1 97 ? 26.925 -10.855 7.384 1.00 44.59 97 ASN A N 1
ATOM 742 C CA . ASN A 1 97 ? 28.278 -10.483 7.779 1.00 44.59 97 ASN A CA 1
ATOM 743 C C . ASN A 1 97 ? 28.426 -8.973 7.554 1.00 44.59 97 ASN A C 1
ATOM 745 O O . ASN A 1 97 ? 28.409 -8.521 6.409 1.00 44.59 97 ASN A O 1
ATOM 749 N N . PHE A 1 98 ? 28.527 -8.195 8.630 1.00 41.38 98 PHE A N 1
ATOM 750 C CA . PHE A 1 98 ? 28.910 -6.788 8.541 1.00 41.38 98 PHE A CA 1
ATOM 751 C C . PHE A 1 98 ? 30.425 -6.714 8.686 1.00 41.38 98 PHE A C 1
ATOM 753 O O . PHE A 1 98 ? 30.952 -7.020 9.755 1.00 41.38 98 PHE A O 1
ATOM 760 N N . ASN A 1 99 ? 31.100 -6.350 7.601 1.00 44.72 99 ASN A N 1
ATOM 761 C CA . ASN A 1 99 ? 32.506 -5.968 7.606 1.00 44.72 99 ASN A CA 1
ATOM 762 C C . ASN A 1 99 ? 32.606 -4.498 7.205 1.00 44.72 99 ASN A C 1
ATOM 764 O O . ASN A 1 99 ? 31.880 -4.121 6.256 1.00 44.72 99 ASN A O 1
#

pLDDT: mean 70.15, std 23.32, range [31.44, 96.06]

Organism: NCBI:txid907348

Secondary structure (DSSP, 8-state):
--HHHHHHHHHHHHHHHHHHHHHHHHHHHT-TT--HHHHHHHHHHHHHHHHHHHHHHHHHHHHHHTSSSS--------------PPPTT----------

Foldseek 3Di:
DDPLVVLVVVLVVLVVVLVVLVVVLVVLVPDPPRDVVSNVVSVVCNVVSVVVSVVSVVVSVVVVVPPPDDDDDDDDDDDPDDDFDQDPVRDGDDDDDDD